Protein AF-A0A4U6QKM8-F1 (afdb_monomer_lite)

pLDDT: mean 85.2, std 12.64, range [40.94, 97.69]

Sequence (80 aa):
MPPPAGVDWKTEPECGHTFRWRSLPERTNGTGKWPITATTSWDVTWQSNTGQAGTTTLTATSEDAVEVGEYRILLVDGGR

Secondary structure (DSSP, 8-state):
-PPPTT--TTSPPPTT---SS---GGGGTTS-EEEEEEEEEEEEEEE-TTS-EEEEEEEEEEEEEEE-------------

Organism: NCBI:txid2576308

Foldseek 3Di:
DDPDPPDPPPDDDDPPDDDPDDLDCVVVVNPLKDKDKDKDKDWDWDADPVGDTDIDIDMDMDMDIDHDDDDDDDPDDPDD

Structure (mmCIF, N/CA/C/O backb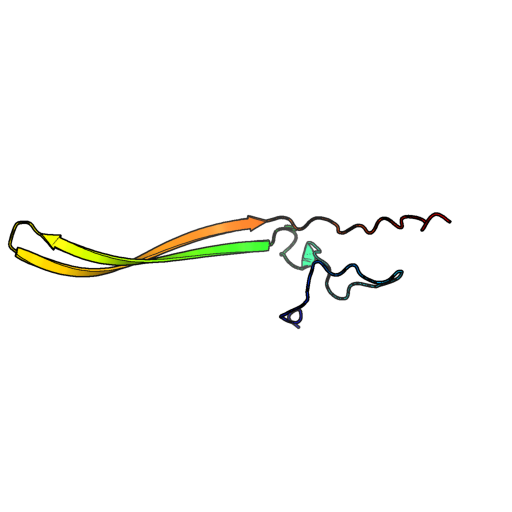one):
data_AF-A0A4U6QKM8-F1
#
_entry.id   AF-A0A4U6QKM8-F1
#
loop_
_atom_site.group_PDB
_atom_site.id
_atom_site.type_symbol
_atom_site.label_atom_id
_atom_site.label_alt_id
_atom_site.label_comp_id
_atom_site.label_asym_id
_atom_site.label_entity_id
_atom_site.label_seq_id
_atom_site.pdbx_PDB_ins_code
_atom_site.Cartn_x
_atom_site.Cartn_y
_atom_site.Cartn_z
_atom_site.occupancy
_atom_site.B_iso_or_equiv
_atom_site.auth_seq_id
_atom_site.auth_comp_id
_atom_site.auth_asym_id
_atom_site.auth_atom_id
_atom_site.pdbx_PDB_model_num
ATOM 1 N N . MET A 1 1 ? -0.289 10.693 -15.530 1.00 56.25 1 MET A N 1
ATOM 2 C CA . MET A 1 1 ? -1.368 9.691 -15.699 1.00 56.25 1 MET A CA 1
ATOM 3 C C . MET A 1 1 ? -1.063 8.521 -14.768 1.00 56.25 1 MET A C 1
ATOM 5 O O . MET A 1 1 ? 0.110 8.237 -14.590 1.00 56.25 1 MET A O 1
ATOM 9 N N . PRO A 1 2 ? -2.030 7.910 -14.082 1.00 65.38 2 PRO A N 1
ATOM 10 C CA . PRO A 1 2 ? -1.792 6.653 -13.373 1.00 65.38 2 PRO A CA 1
ATOM 11 C C . PRO A 1 2 ? -1.731 5.474 -14.366 1.00 65.38 2 PRO A C 1
ATOM 13 O O . PRO A 1 2 ? -2.296 5.580 -15.460 1.00 65.38 2 PRO A O 1
ATOM 16 N N . PRO A 1 3 ? -1.040 4.366 -14.040 1.00 66.50 3 PRO A N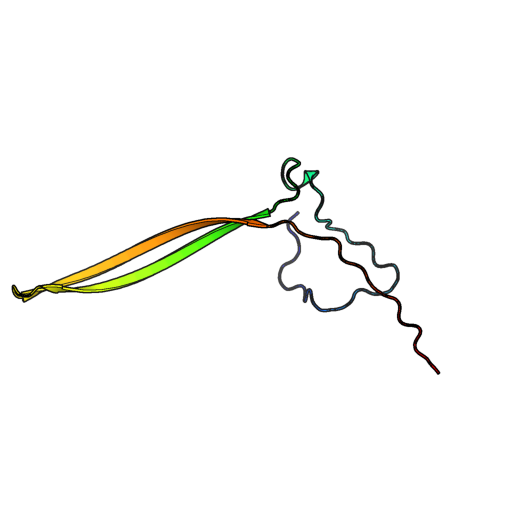 1
ATOM 17 C CA . PRO A 1 3 ? -1.136 3.144 -14.832 1.00 66.50 3 PRO A CA 1
ATOM 18 C C . PRO A 1 3 ? -2.582 2.606 -14.814 1.00 66.50 3 PRO A C 1
ATOM 20 O O . PRO A 1 3 ? -3.293 2.811 -13.827 1.00 66.50 3 PRO A O 1
ATOM 23 N N . PRO A 1 4 ? -3.040 1.944 -15.891 1.00 74.69 4 PRO A N 1
ATOM 24 C CA . PRO A 1 4 ? -4.371 1.347 -15.933 1.00 74.69 4 PRO A CA 1
ATOM 25 C C . PRO A 1 4 ? -4.519 0.249 -14.871 1.00 74.69 4 PRO A C 1
ATOM 27 O O . PRO A 1 4 ? -3.616 -0.564 -14.672 1.00 74.69 4 PRO A O 1
ATOM 30 N N . ALA A 1 5 ? -5.670 0.226 -14.197 1.00 79.00 5 ALA A N 1
ATOM 31 C CA . ALA A 1 5 ? -6.025 -0.837 -13.263 1.00 79.00 5 ALA A CA 1
ATOM 32 C C . ALA A 1 5 ? -6.431 -2.112 -14.024 1.00 79.00 5 ALA A C 1
ATOM 34 O O . ALA A 1 5 ? -7.008 -2.029 -15.107 1.00 79.00 5 ALA A O 1
ATOM 35 N N . GLY A 1 6 ? -6.154 -3.286 -13.448 1.00 73.75 6 GLY A N 1
ATOM 36 C CA . GLY A 1 6 ? -6.599 -4.573 -13.999 1.00 73.75 6 GLY A CA 1
ATOM 37 C C . GLY A 1 6 ? -5.700 -5.186 -15.078 1.00 73.75 6 GLY A C 1
ATOM 38 O O . GLY A 1 6 ? -6.134 -6.105 -15.764 1.00 73.75 6 GLY A O 1
ATOM 39 N N . VAL A 1 7 ? -4.460 -4.711 -15.236 1.00 75.06 7 VAL A N 1
ATOM 40 C CA . VAL A 1 7 ? -3.467 -5.399 -16.076 1.00 75.06 7 VAL A CA 1
ATOM 41 C C . VAL A 1 7 ? -3.070 -6.711 -15.401 1.00 75.06 7 VAL A C 1
ATOM 43 O O . VAL A 1 7 ? -2.623 -6.704 -14.251 1.00 75.06 7 VAL A O 1
ATOM 46 N N . ASP A 1 8 ? -3.200 -7.826 -16.120 1.00 81.81 8 ASP A N 1
ATOM 47 C CA . ASP A 1 8 ? -2.587 -9.081 -15.699 1.00 81.81 8 ASP A CA 1
ATOM 48 C C . ASP A 1 8 ? -1.070 -8.988 -15.886 1.00 81.81 8 ASP A C 1
ATOM 50 O O . ASP A 1 8 ? -0.537 -9.156 -16.981 1.00 81.81 8 ASP A O 1
ATOM 54 N N . TRP A 1 9 ? -0.371 -8.694 -14.793 1.00 74.06 9 TRP A N 1
ATOM 55 C CA . TRP A 1 9 ? 1.082 -8.547 -14.769 1.00 74.06 9 TRP A CA 1
ATOM 56 C C . TRP A 1 9 ? 1.832 -9.849 -15.084 1.00 74.06 9 TRP A C 1
ATOM 58 O O . TRP A 1 9 ? 3.037 -9.798 -15.321 1.00 74.06 9 TRP A O 1
ATOM 68 N N . LYS A 1 10 ? 1.150 -11.005 -15.071 1.00 78.19 10 LYS A N 1
ATOM 69 C CA . LYS A 1 10 ? 1.745 -12.299 -15.428 1.00 78.19 10 LYS A CA 1
ATOM 70 C C . LYS A 1 10 ? 1.717 -12.576 -16.925 1.00 78.19 10 LYS A C 1
ATOM 72 O O . LYS A 1 10 ? 2.417 -13.483 -17.368 1.00 78.19 10 LYS A O 1
ATOM 77 N N . THR A 1 11 ? 0.912 -11.841 -17.691 1.00 83.44 11 THR A N 1
ATOM 78 C CA . THR A 1 11 ? 0.880 -11.993 -19.144 1.00 83.44 11 THR A CA 1
ATOM 79 C C . THR A 1 11 ? 2.208 -11.511 -19.723 1.00 83.44 11 THR A C 1
ATOM 81 O O . THR A 1 11 ? 2.599 -10.357 -19.538 1.00 83.44 11 THR A O 1
ATOM 84 N N . GLU A 1 12 ? 2.908 -12.408 -20.415 1.00 81.62 12 GLU A N 1
ATOM 85 C CA . GLU A 1 12 ? 4.191 -12.097 -21.038 1.00 81.62 12 GLU A CA 1
ATOM 86 C C . GLU A 1 12 ? 3.986 -11.126 -22.217 1.00 81.62 12 GLU A C 1
ATOM 88 O O . GLU A 1 12 ? 3.083 -11.331 -23.035 1.00 81.62 12 GLU A O 1
ATOM 93 N N . PRO A 1 13 ? 4.768 -10.037 -22.308 1.00 82.00 13 PRO A N 1
ATOM 94 C CA . PRO A 1 13 ? 4.634 -9.079 -23.396 1.00 82.00 13 PRO A CA 1
ATOM 95 C C . PRO A 1 13 ? 5.145 -9.657 -24.723 1.00 82.00 13 PRO A C 1
ATOM 97 O O . PRO A 1 13 ? 6.109 -10.419 -24.757 1.00 82.00 13 PRO A O 1
ATOM 100 N N . GLU A 1 14 ? 4.548 -9.232 -25.839 1.00 82.88 14 GLU A N 1
ATOM 101 C CA . GLU A 1 14 ? 5.033 -9.592 -27.176 1.00 82.88 14 GLU A CA 1
ATOM 102 C C . GLU A 1 14 ? 6.472 -9.097 -27.425 1.00 82.88 14 GLU A C 1
ATOM 104 O O . GLU A 1 14 ? 6.928 -8.094 -26.859 1.00 82.88 14 GLU A O 1
ATOM 109 N N . CYS A 1 15 ? 7.188 -9.773 -28.328 1.00 80.19 15 CYS A N 1
ATOM 110 C CA . CYS A 1 15 ? 8.520 -9.349 -28.756 1.00 80.19 15 CYS A CA 1
ATOM 111 C C . CYS A 1 15 ? 8.494 -7.901 -29.270 1.00 80.19 15 CYS A C 1
ATOM 113 O O . CYS A 1 15 ? 7.679 -7.539 -30.116 1.00 80.19 15 CYS A O 1
ATOM 115 N N . GLY A 1 16 ? 9.409 -7.066 -28.771 1.00 79.81 16 GLY A N 1
ATOM 116 C CA . GLY A 1 16 ? 9.477 -5.649 -29.142 1.00 79.81 16 GLY A CA 1
ATOM 117 C C . GLY A 1 16 ? 8.504 -4.738 -28.383 1.00 79.81 16 GLY A C 1
ATOM 118 O O . GLY A 1 16 ? 8.435 -3.543 -28.681 1.00 79.81 16 GLY A O 1
ATOM 119 N N . HIS A 1 17 ? 7.782 -5.249 -27.379 1.00 80.88 17 HIS A N 1
ATOM 120 C CA . HIS A 1 17 ? 6.949 -4.411 -26.525 1.00 80.88 17 HIS A CA 1
ATOM 121 C C . HIS A 1 17 ? 7.778 -3.335 -25.812 1.00 80.88 17 HIS A C 1
ATOM 123 O O . HIS A 1 17 ? 8.746 -3.615 -25.106 1.00 80.88 17 HIS A O 1
ATOM 129 N N . THR A 1 18 ? 7.358 -2.079 -25.960 1.00 83.38 18 THR A N 1
ATOM 130 C CA . THR A 1 18 ? 7.965 -0.945 -25.260 1.00 83.38 18 THR A CA 1
ATOM 131 C C . THR A 1 18 ? 7.060 -0.502 -24.120 1.00 83.38 18 THR A C 1
ATOM 133 O O . THR A 1 18 ? 5.974 0.044 -24.338 1.00 83.38 18 THR A O 1
ATOM 136 N N . PHE A 1 19 ? 7.532 -0.686 -22.888 1.00 80.50 19 PHE A N 1
ATOM 137 C CA . PHE A 1 19 ? 6.801 -0.267 -21.700 1.00 80.50 19 PHE A CA 1
ATOM 138 C C . PHE A 1 19 ? 6.662 1.256 -21.632 1.00 80.50 19 PHE A C 1
ATOM 140 O O . PHE A 1 19 ? 7.644 1.997 -21.563 1.00 80.50 19 PHE A O 1
ATOM 147 N N . ARG A 1 20 ? 5.413 1.730 -21.565 1.00 82.25 20 ARG A N 1
ATOM 148 C CA . ARG A 1 20 ? 5.107 3.152 -21.327 1.00 82.25 20 ARG A CA 1
ATOM 149 C C . ARG A 1 20 ? 5.460 3.593 -19.908 1.00 82.25 20 ARG A C 1
ATOM 151 O O . ARG A 1 20 ? 5.815 4.746 -19.685 1.00 82.25 20 ARG A O 1
ATOM 158 N N . TRP A 1 21 ? 5.362 2.669 -18.956 1.00 81.31 21 TRP A N 1
ATOM 159 C CA . TRP A 1 21 ? 5.627 2.898 -17.543 1.00 81.31 21 TRP A CA 1
ATOM 160 C C . TRP A 1 21 ? 6.849 2.100 -17.136 1.00 81.31 21 TRP A C 1
ATOM 162 O O . TRP A 1 21 ? 6.843 0.877 -17.207 1.00 81.31 21 TRP A O 1
ATOM 172 N N . ARG A 1 22 ? 7.886 2.805 -16.698 1.00 84.81 22 ARG A N 1
ATOM 173 C CA . ARG A 1 22 ? 9.108 2.194 -16.179 1.00 84.81 22 ARG A CA 1
ATOM 174 C C . ARG A 1 22 ? 9.262 2.539 -14.711 1.00 84.81 22 ARG A C 1
ATOM 176 O O . ARG A 1 22 ? 8.840 3.618 -14.285 1.00 84.81 22 ARG A O 1
ATOM 183 N N . SER A 1 23 ? 9.847 1.621 -13.964 1.00 87.31 23 SER A N 1
ATOM 184 C CA . SER A 1 23 ? 10.130 1.748 -12.538 1.00 87.31 23 SER A CA 1
ATOM 185 C C . SER A 1 23 ? 11.459 2.481 -12.329 1.00 87.31 23 SER A C 1
ATOM 187 O O . SER A 1 23 ? 12.404 1.927 -11.787 1.00 87.31 23 SER A O 1
ATOM 189 N N . LEU A 1 24 ? 11.571 3.707 -12.850 1.00 87.50 24 LEU A N 1
ATOM 190 C CA . LEU A 1 24 ? 12.816 4.477 -12.779 1.00 87.50 24 LEU A CA 1
ATOM 191 C C . LEU A 1 24 ? 12.905 5.306 -11.482 1.00 87.50 24 LEU A C 1
ATOM 193 O O . LEU A 1 24 ? 11.857 5.752 -10.997 1.00 87.50 24 LEU A O 1
ATOM 197 N N . PRO A 1 25 ? 14.118 5.579 -10.952 1.00 87.06 25 PRO A N 1
ATOM 198 C CA . PRO A 1 25 ? 14.308 6.349 -9.721 1.00 87.06 25 PRO A CA 1
ATOM 199 C C . PRO A 1 25 ? 13.668 7.739 -9.740 1.00 87.06 25 PRO A C 1
ATOM 201 O O . PRO A 1 25 ? 13.206 8.214 -8.705 1.00 87.06 25 PRO A O 1
ATOM 204 N N . GLU A 1 26 ? 13.562 8.395 -10.899 1.00 89.25 26 GLU A N 1
ATOM 205 C CA . GLU A 1 26 ? 12.943 9.723 -11.018 1.00 89.25 26 GLU A CA 1
ATOM 206 C C . GLU A 1 26 ? 11.460 9.708 -10.618 1.00 89.25 26 GLU A C 1
ATOM 208 O O . GLU A 1 26 ? 10.893 10.745 -10.283 1.00 89.25 26 GLU A O 1
ATOM 213 N N . ARG A 1 27 ? 10.823 8.530 -10.608 1.00 88.06 27 ARG A N 1
ATOM 214 C CA . ARG A 1 27 ? 9.439 8.357 -10.148 1.00 88.06 27 ARG A CA 1
ATOM 215 C C . ARG A 1 27 ? 9.307 8.187 -8.639 1.00 88.06 27 ARG A C 1
ATOM 217 O O . ARG A 1 27 ? 8.184 8.185 -8.142 1.00 88.06 27 ARG A O 1
ATOM 224 N N . THR A 1 28 ? 10.418 8.041 -7.927 1.00 90.62 28 THR A N 1
ATOM 225 C CA . THR A 1 28 ? 10.464 7.867 -6.472 1.00 90.62 28 THR A CA 1
ATOM 226 C C . THR A 1 28 ? 11.458 8.845 -5.832 1.00 90.62 28 THR A C 1
ATOM 228 O O . THR A 1 28 ? 12.147 8.507 -4.874 1.00 90.62 28 THR A O 1
ATOM 231 N N . ASN A 1 29 ? 11.575 10.066 -6.367 1.00 89.25 29 ASN A N 1
ATOM 232 C CA . ASN A 1 29 ? 12.503 11.097 -5.873 1.00 89.25 29 ASN A CA 1
ATOM 233 C C . ASN A 1 29 ? 13.969 10.621 -5.781 1.00 89.25 29 ASN A C 1
ATOM 235 O O . ASN A 1 29 ? 14.704 11.004 -4.875 1.00 89.25 29 ASN A O 1
ATOM 239 N N . GLY A 1 30 ? 14.391 9.763 -6.710 1.00 89.00 30 GLY A N 1
ATOM 240 C CA . GLY A 1 30 ? 15.756 9.247 -6.812 1.00 89.00 30 GLY A CA 1
ATOM 241 C C . GLY A 1 30 ? 16.041 7.987 -5.992 1.00 89.00 30 GLY A C 1
ATOM 242 O O . GLY A 1 30 ? 17.132 7.444 -6.109 1.00 89.00 30 GLY A O 1
ATOM 243 N N . THR A 1 31 ? 15.095 7.486 -5.192 1.00 89.56 31 THR A N 1
ATOM 244 C CA . THR A 1 31 ? 15.355 6.338 -4.300 1.00 89.56 31 THR A CA 1
ATOM 245 C C . THR A 1 31 ? 15.323 4.980 -5.000 1.00 89.56 31 THR A C 1
ATOM 247 O O . THR A 1 31 ? 15.879 4.023 -4.473 1.00 89.56 31 THR A O 1
ATOM 250 N N . GLY A 1 32 ? 14.617 4.864 -6.129 1.00 89.50 32 GLY A N 1
ATOM 251 C CA . GLY A 1 32 ? 14.249 3.572 -6.715 1.00 89.50 32 GLY A CA 1
ATOM 252 C C . GLY A 1 32 ? 13.354 2.706 -5.816 1.00 89.50 32 GLY A C 1
ATOM 253 O O . GLY A 1 32 ? 13.262 1.506 -6.049 1.00 89.50 32 GLY A O 1
ATOM 254 N N . LYS A 1 33 ? 12.721 3.272 -4.776 1.00 92.19 33 LYS A N 1
ATOM 255 C CA . LYS A 1 33 ? 11.889 2.531 -3.817 1.00 92.19 33 LYS A CA 1
ATOM 256 C C . LYS A 1 33 ? 10.469 3.078 -3.745 1.00 92.19 33 LYS A C 1
ATOM 258 O O . LYS A 1 33 ? 10.268 4.277 -3.551 1.00 92.19 33 LYS A O 1
ATOM 263 N N . TRP A 1 34 ? 9.490 2.187 -3.865 1.00 92.69 34 TRP A N 1
ATOM 264 C CA . TRP A 1 34 ? 8.067 2.502 -3.790 1.00 92.69 34 TRP A CA 1
ATOM 265 C C . TRP A 1 34 ? 7.578 2.351 -2.352 1.00 92.69 34 TRP A C 1
ATOM 267 O O . TRP A 1 34 ? 7.746 1.269 -1.785 1.00 92.69 34 TRP A O 1
ATOM 277 N N . PRO A 1 35 ? 6.977 3.400 -1.764 1.00 93.56 35 PRO A N 1
ATOM 278 C CA . PRO A 1 35 ? 6.436 3.322 -0.418 1.00 93.56 35 PRO A CA 1
ATOM 279 C C . PRO A 1 35 ? 5.224 2.388 -0.380 1.00 93.56 35 PRO A C 1
ATOM 281 O O . PRO A 1 35 ? 4.386 2.389 -1.285 1.00 93.56 35 PRO A O 1
ATOM 284 N N . ILE A 1 36 ? 5.136 1.613 0.691 1.00 94.75 36 ILE A N 1
ATOM 285 C CA . ILE A 1 36 ? 4.040 0.708 1.007 1.00 94.75 36 ILE A CA 1
ATOM 286 C C . ILE A 1 36 ? 3.516 1.097 2.386 1.00 94.75 36 ILE A C 1
ATOM 288 O O . ILE A 1 36 ? 4.279 1.190 3.344 1.00 94.75 36 ILE A O 1
ATOM 292 N N . THR A 1 37 ? 2.202 1.277 2.488 1.00 96.38 37 THR A N 1
ATOM 293 C CA . THR A 1 37 ? 1.512 1.504 3.759 1.00 96.38 37 THR A CA 1
ATOM 294 C C . THR A 1 37 ? 0.515 0.378 3.968 1.00 96.38 37 THR A C 1
ATOM 296 O O . THR A 1 37 ? -0.397 0.1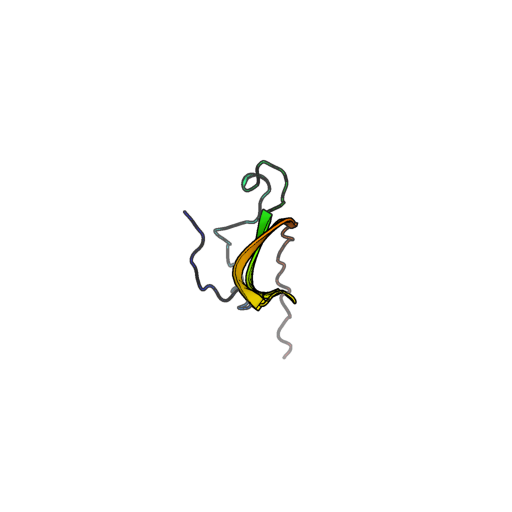88 3.163 1.00 96.38 37 THR A O 1
ATOM 299 N N . ALA A 1 38 ? 0.692 -0.377 5.046 1.00 96.06 38 ALA A N 1
ATOM 300 C CA . ALA A 1 38 ? -0.232 -1.414 5.468 1.00 96.06 38 ALA A CA 1
ATOM 301 C C . ALA A 1 38 ? -1.028 -0.915 6.673 1.00 96.06 38 ALA A C 1
ATOM 303 O O . ALA A 1 38 ? -0.455 -0.580 7.709 1.00 96.06 38 ALA A O 1
ATOM 304 N N . THR A 1 39 ? -2.353 -0.894 6.549 1.00 97.12 39 THR A N 1
ATOM 305 C CA . THR A 1 39 ? -3.258 -0.540 7.645 1.00 97.12 39 THR A CA 1
ATOM 306 C C . THR A 1 39 ? -4.110 -1.748 7.993 1.00 97.12 39 THR A C 1
ATOM 308 O O . THR A 1 39 ? -4.826 -2.274 7.144 1.00 97.12 39 THR A O 1
ATOM 311 N N . THR A 1 40 ? -4.041 -2.181 9.250 1.00 97.19 40 THR A N 1
ATOM 312 C CA . THR A 1 40 ? -4.911 -3.227 9.793 1.00 97.19 40 THR A CA 1
ATOM 313 C C . THR A 1 40 ? -5.903 -2.600 10.758 1.00 97.19 40 THR A C 1
ATOM 315 O O . THR A 1 40 ? -5.526 -1.766 11.579 1.00 97.19 40 THR A O 1
ATOM 318 N N . SER A 1 41 ? -7.171 -2.989 10.645 1.00 96.88 41 SER A N 1
ATOM 319 C CA . SER A 1 41 ? -8.249 -2.546 11.531 1.00 96.88 41 SER A CA 1
ATOM 320 C C . SER A 1 41 ? -8.915 -3.762 12.165 1.00 96.88 41 SER A C 1
ATOM 322 O O . SER A 1 41 ? -9.186 -4.742 11.472 1.00 96.88 41 SER A O 1
ATOM 324 N N . TRP A 1 42 ? -9.172 -3.697 13.468 1.00 97.50 42 TRP A N 1
ATOM 325 C CA . TRP A 1 42 ? -9.838 -4.747 14.231 1.00 97.50 42 TRP A CA 1
ATOM 326 C C . TRP A 1 42 ? -11.007 -4.168 15.006 1.00 97.50 42 TRP A C 1
ATOM 328 O O . TRP A 1 42 ? -10.830 -3.218 15.767 1.00 97.50 42 TRP A O 1
ATOM 338 N N . ASP A 1 43 ? -12.165 -4.804 14.893 1.00 97.69 43 ASP A N 1
ATOM 339 C CA . ASP A 1 43 ? -13.276 -4.560 15.801 1.00 97.69 43 ASP A CA 1
ATOM 340 C C . ASP A 1 43 ? -13.124 -5.464 17.026 1.00 97.69 43 ASP A C 1
ATOM 342 O O . ASP A 1 43 ? -13.200 -6.691 16.955 1.00 97.69 43 ASP A O 1
ATOM 346 N N . VAL A 1 44 ? -12.860 -4.844 18.168 1.00 95.38 44 VAL A N 1
ATOM 347 C CA . VAL A 1 44 ? -12.641 -5.503 19.450 1.00 95.38 44 VAL A CA 1
ATOM 348 C C . VAL A 1 44 ? -13.914 -5.419 20.269 1.00 95.38 44 VAL A C 1
ATOM 350 O O . VAL A 1 44 ? -14.363 -4.338 20.641 1.00 95.38 44 VAL A O 1
ATOM 353 N N . THR A 1 45 ? -14.466 -6.578 20.608 1.00 96.56 45 THR A N 1
ATOM 354 C CA . THR A 1 45 ? -15.531 -6.700 21.608 1.00 96.56 45 THR A CA 1
ATOM 355 C C . THR A 1 45 ? -14.922 -7.200 22.909 1.00 96.56 45 THR A C 1
ATOM 357 O O . THR A 1 45 ? -14.130 -8.142 22.894 1.00 96.56 45 THR A O 1
ATOM 360 N N . TRP A 1 46 ? -15.269 -6.583 24.035 1.00 94.50 46 TRP A N 1
ATOM 361 C CA . TRP A 1 46 ? -14.721 -6.941 25.342 1.00 94.50 46 TRP A CA 1
ATOM 362 C C . TRP A 1 46 ? -15.797 -6.953 26.425 1.00 94.50 46 TRP A C 1
ATOM 364 O O . TRP A 1 46 ? -16.826 -6.284 26.323 1.00 94.50 46 TRP A O 1
ATOM 374 N N . GLN A 1 47 ? -15.528 -7.705 27.491 1.00 96.06 47 GLN A N 1
ATOM 375 C CA . GLN A 1 47 ? -16.360 -7.765 28.686 1.00 96.06 47 GLN A CA 1
ATOM 376 C C . GLN A 1 47 ? -15.476 -7.798 29.938 1.00 96.06 47 GLN A C 1
ATOM 378 O O . GLN A 1 47 ? -14.514 -8.557 30.020 1.00 96.06 47 GLN A O 1
ATOM 383 N N . SER A 1 48 ? -15.803 -6.946 30.904 1.00 91.81 48 SER A N 1
ATOM 384 C CA . SER A 1 48 ? -15.179 -6.838 32.221 1.00 91.81 48 SER A CA 1
ATOM 385 C C . SER A 1 48 ? -15.754 -7.871 33.194 1.00 91.81 48 SER A C 1
ATOM 387 O O . SER A 1 48 ? -16.928 -8.243 33.123 1.00 91.81 48 SER A O 1
ATOM 389 N N . ASN A 1 49 ? -14.951 -8.263 34.184 1.00 93.56 49 ASN A N 1
ATOM 390 C CA . ASN A 1 49 ? -15.382 -9.096 35.309 1.00 93.56 49 ASN A CA 1
ATOM 391 C C . ASN A 1 49 ? -16.381 -8.393 36.252 1.00 93.56 49 ASN A C 1
ATOM 393 O O . ASN A 1 49 ? -17.002 -9.053 37.080 1.00 93.56 49 ASN A O 1
ATOM 397 N N . THR A 1 50 ? -16.562 -7.077 36.120 1.00 94.81 50 THR A N 1
ATOM 398 C CA . THR A 1 50 ? -17.560 -6.284 36.858 1.00 94.81 50 THR A CA 1
ATOM 399 C C . THR A 1 50 ? -18.891 -6.124 36.113 1.00 94.81 50 THR A C 1
ATOM 401 O O . THR A 1 50 ? -19.758 -5.379 36.562 1.00 94.81 50 THR A O 1
ATOM 404 N N . GLY A 1 51 ? -19.070 -6.805 34.974 1.00 91.88 51 GLY A N 1
ATOM 405 C CA . GLY A 1 51 ? -20.320 -6.811 34.201 1.00 91.88 51 GLY A CA 1
ATOM 406 C C . GLY A 1 51 ? -20.441 -5.710 33.145 1.00 91.88 51 GLY A C 1
ATOM 407 O O . GLY A 1 51 ? -21.424 -5.681 32.411 1.00 91.88 51 GLY A O 1
ATOM 408 N N . GLN A 1 52 ? -19.450 -4.824 33.022 1.00 94.75 52 GLN A N 1
ATOM 409 C CA . GLN A 1 52 ? -19.380 -3.891 31.894 1.00 94.75 52 GLN A CA 1
ATOM 410 C C . GLN A 1 52 ? -18.935 -4.612 30.621 1.00 94.75 52 GLN A C 1
ATOM 412 O O . GLN A 1 52 ? -18.102 -5.508 30.682 1.00 94.75 52 GLN A O 1
ATOM 417 N N . ALA A 1 53 ? -19.445 -4.201 29.467 1.00 95.94 53 ALA A N 1
ATOM 418 C CA . ALA A 1 53 ? -19.023 -4.704 28.166 1.00 95.94 53 ALA A CA 1
ATOM 419 C C . ALA A 1 53 ? -19.049 -3.573 27.140 1.00 95.94 53 ALA A C 1
ATOM 421 O O . ALA A 1 53 ? -19.714 -2.555 27.348 1.00 95.94 53 ALA A O 1
ATOM 422 N N . GLY A 1 54 ? -18.343 -3.756 26.030 1.00 96.12 54 GLY A N 1
ATOM 423 C CA . GLY A 1 54 ? -18.304 -2.764 24.971 1.00 96.12 54 GLY A CA 1
ATOM 424 C C . GLY A 1 54 ? -17.639 -3.261 23.702 1.00 96.12 54 GLY A C 1
ATOM 425 O O . GLY A 1 54 ? -17.111 -4.371 23.625 1.00 96.12 54 GLY A O 1
ATOM 426 N N . THR A 1 55 ? -17.664 -2.390 22.704 1.00 97.31 55 THR A N 1
ATOM 427 C CA . THR A 1 55 ? -16.978 -2.559 21.430 1.00 97.31 55 THR A CA 1
ATOM 428 C C . THR A 1 55 ? -16.071 -1.360 21.188 1.00 97.31 55 THR A C 1
ATOM 430 O O . THR A 1 55 ? -16.338 -0.253 21.654 1.00 97.31 55 THR A O 1
ATOM 433 N N . THR A 1 56 ? -14.959 -1.581 20.503 1.00 96.56 56 THR A N 1
ATOM 434 C CA . THR A 1 56 ? -14.045 -0.529 20.057 1.00 96.56 56 THR A CA 1
ATOM 435 C C . THR A 1 56 ? -13.364 -0.968 18.773 1.00 96.56 56 THR A C 1
ATOM 437 O O . THR A 1 56 ? -13.204 -2.163 18.548 1.00 96.56 56 THR A O 1
ATOM 440 N N . THR A 1 57 ? -12.931 -0.026 17.947 1.00 97.56 57 THR A N 1
ATOM 441 C CA . THR A 1 57 ? -12.126 -0.328 16.763 1.00 97.56 57 THR A CA 1
ATOM 442 C C . THR A 1 57 ? -10.688 0.088 17.037 1.00 97.56 57 THR A C 1
ATOM 444 O O . THR A 1 57 ? -10.422 1.219 17.444 1.00 97.56 57 THR A O 1
ATOM 447 N N . LEU A 1 58 ? -9.752 -0.830 16.822 1.00 96.62 58 LEU A N 1
ATOM 448 C CA . LEU A 1 58 ? -8.322 -0.565 16.884 1.00 96.62 58 LEU A CA 1
ATOM 449 C C . LEU A 1 58 ? -7.756 -0.537 15.474 1.00 96.62 58 LEU A C 1
ATOM 451 O O . LEU A 1 58 ? -8.085 -1.387 14.651 1.00 96.62 58 LEU A O 1
ATOM 455 N N . THR A 1 59 ? -6.859 0.403 15.211 1.00 97.44 59 THR A N 1
ATOM 456 C CA . THR A 1 59 ? -6.154 0.505 13.934 1.00 97.44 59 THR A CA 1
ATOM 457 C C . THR A 1 59 ? -4.655 0.523 14.175 1.00 97.44 59 THR A C 1
ATOM 459 O O . THR A 1 59 ? -4.182 1.277 15.025 1.00 97.44 59 THR A O 1
ATOM 462 N N . ALA A 1 60 ? -3.904 -0.260 13.408 1.00 97.19 60 ALA A N 1
ATOM 463 C CA . ALA A 1 60 ? -2.450 -0.188 13.358 1.00 97.19 60 ALA A CA 1
ATOM 464 C C . ALA A 1 60 ? -1.992 0.074 11.925 1.00 97.19 60 ALA A C 1
ATOM 466 O O . ALA A 1 60 ? -2.510 -0.524 10.980 1.00 97.19 60 ALA A O 1
ATOM 467 N N . THR A 1 61 ? -0.990 0.937 11.784 1.00 97.50 61 THR A N 1
ATOM 468 C CA . THR A 1 61 ? -0.375 1.268 10.499 1.00 97.50 61 THR A CA 1
ATOM 469 C C . THR A 1 61 ? 1.106 0.923 10.546 1.00 97.50 61 THR A C 1
ATOM 471 O O . THR A 1 61 ? 1.772 1.164 11.552 1.00 97.50 61 THR A O 1
ATOM 474 N N . SER A 1 62 ? 1.613 0.357 9.457 1.00 97.06 62 SER A N 1
ATOM 475 C CA . SER A 1 62 ? 3.029 0.084 9.235 1.00 97.06 62 SER A CA 1
ATOM 476 C C . SER A 1 62 ? 3.429 0.601 7.857 1.00 97.06 62 SER A C 1
ATOM 478 O O . SER A 1 62 ? 2.644 0.531 6.909 1.00 97.06 62 SER A O 1
ATOM 480 N N . GLU A 1 63 ? 4.638 1.142 7.764 1.00 97.12 63 GLU A N 1
ATOM 481 C CA . GLU A 1 63 ? 5.199 1.715 6.5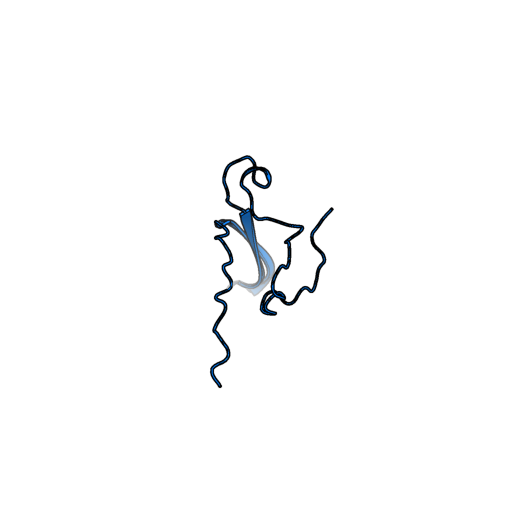45 1.00 97.12 63 GLU A CA 1
ATOM 482 C C . GLU A 1 63 ? 6.507 1.001 6.206 1.00 97.12 63 GLU A C 1
ATOM 484 O O . GLU A 1 63 ? 7.323 0.737 7.090 1.00 97.12 63 GLU A O 1
ATOM 489 N N . ASP A 1 64 ? 6.698 0.698 4.926 1.00 96.50 64 ASP A N 1
ATOM 490 C CA . ASP A 1 64 ? 7.928 0.129 4.376 1.00 96.50 64 ASP A CA 1
ATOM 491 C C . ASP A 1 64 ? 8.143 0.647 2.943 1.00 96.50 64 ASP A C 1
ATOM 493 O O . ASP A 1 64 ? 7.307 1.373 2.398 1.00 96.50 64 ASP A O 1
ATOM 497 N N . ALA A 1 65 ? 9.258 0.301 2.304 1.00 94.50 65 ALA A N 1
ATOM 498 C CA . ALA A 1 65 ? 9.501 0.626 0.907 1.00 94.50 65 ALA A CA 1
ATOM 499 C C . ALA A 1 65 ? 10.219 -0.506 0.165 1.00 94.50 65 ALA A C 1
ATOM 501 O O . ALA A 1 65 ? 11.243 -1.019 0.618 1.00 94.50 65 ALA A O 1
ATOM 502 N N . VAL A 1 66 ? 9.725 -0.839 -1.030 1.00 93.69 66 VAL A N 1
ATOM 503 C CA . VAL A 1 66 ? 10.255 -1.932 -1.859 1.00 93.69 66 VAL A CA 1
ATOM 504 C C . VAL A 1 66 ? 10.965 -1.404 -3.099 1.00 93.69 66 VAL A C 1
ATOM 506 O O . VAL A 1 66 ? 10.518 -0.441 -3.720 1.00 93.69 66 VAL A O 1
ATOM 509 N N . GLU A 1 67 ? 12.061 -2.049 -3.486 1.00 91.62 67 GLU A N 1
ATOM 510 C CA . GLU A 1 67 ? 12.711 -1.818 -4.776 1.00 91.62 67 GLU A CA 1
ATOM 511 C C . GLU A 1 67 ? 12.033 -2.661 -5.867 1.00 91.62 67 GLU A C 1
ATOM 513 O O . GLU A 1 67 ? 11.772 -3.849 -5.673 1.00 91.62 67 GLU A O 1
ATOM 518 N N . VAL A 1 68 ? 11.746 -2.057 -7.023 1.00 87.12 68 VAL A N 1
ATOM 519 C CA . VAL A 1 68 ? 11.218 -2.778 -8.190 1.00 87.12 68 VAL A CA 1
ATOM 520 C C . VAL A 1 68 ? 12.367 -3.063 -9.147 1.00 87.12 68 VAL A C 1
ATOM 522 O O . VAL A 1 68 ? 12.910 -2.149 -9.765 1.00 87.12 68 VAL A O 1
ATOM 525 N N . GLY A 1 69 ? 12.713 -4.344 -9.261 1.00 82.75 69 GLY A N 1
ATOM 526 C CA . GLY A 1 69 ? 13.767 -4.819 -10.151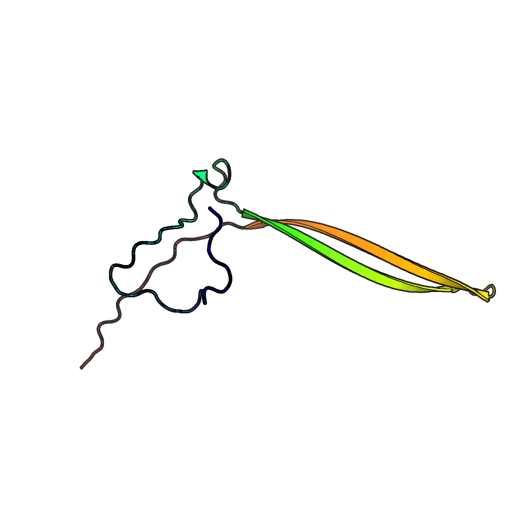 1.00 82.75 69 GLY A CA 1
ATOM 527 C C . GLY A 1 69 ? 13.405 -4.756 -11.638 1.00 82.75 69 GLY A C 1
ATOM 528 O O . GLY A 1 69 ? 12.279 -4.453 -12.038 1.00 82.75 69 GLY A O 1
ATOM 529 N N . GLU A 1 70 ? 14.394 -5.074 -12.470 1.00 81.94 70 GLU A N 1
ATOM 530 C CA . GLU A 1 70 ? 14.244 -5.150 -13.922 1.00 81.94 70 GLU A CA 1
ATOM 531 C C . GLU A 1 70 ? 13.464 -6.405 -14.342 1.00 81.94 70 GLU A C 1
ATOM 533 O O . GLU A 1 70 ? 13.749 -7.515 -13.891 1.00 81.94 70 GLU A O 1
ATOM 538 N N . TYR A 1 71 ? 12.514 -6.237 -15.263 1.00 78.69 71 TYR A N 1
ATOM 539 C CA . TYR A 1 71 ? 11.838 -7.348 -15.928 1.00 78.69 71 TYR A CA 1
ATOM 540 C C . TYR A 1 71 ? 12.580 -7.719 -17.217 1.00 78.69 71 TYR A C 1
ATOM 542 O O . TYR A 1 71 ? 12.750 -6.873 -18.097 1.00 78.69 71 TYR A O 1
ATOM 550 N N . ARG A 1 72 ? 13.007 -8.981 -17.338 1.00 74.81 72 ARG A N 1
ATOM 551 C CA . ARG A 1 72 ? 13.703 -9.511 -18.520 1.00 74.81 72 ARG A CA 1
ATOM 552 C C . ARG A 1 72 ? 12.918 -10.671 -19.119 1.00 74.81 72 ARG A C 1
ATOM 554 O O . ARG A 1 72 ? 12.657 -11.651 -18.429 1.00 74.81 72 ARG A O 1
ATOM 561 N N . ILE A 1 73 ? 12.600 -10.567 -20.406 1.00 70.94 73 ILE A N 1
ATOM 562 C CA . ILE A 1 73 ? 12.077 -11.675 -21.212 1.00 70.94 73 ILE A CA 1
ATOM 563 C C . ILE A 1 73 ? 13.246 -12.475 -21.782 1.00 70.94 73 ILE A C 1
ATOM 565 O O . ILE A 1 73 ? 14.144 -11.917 -22.415 1.00 70.94 73 ILE A O 1
ATOM 569 N N . LEU A 1 74 ? 13.241 -13.783 -21.535 1.00 69.06 74 LEU A N 1
ATOM 570 C CA . LEU A 1 74 ? 14.135 -14.726 -22.194 1.00 69.06 74 LEU A CA 1
ATOM 571 C C . LEU A 1 74 ? 13.407 -15.258 -23.423 1.00 69.06 74 LEU A C 1
ATOM 573 O O . LEU A 1 74 ? 12.418 -15.971 -23.297 1.00 69.06 74 LEU A O 1
ATOM 577 N N . LEU A 1 75 ? 13.913 -14.929 -24.608 1.00 62.91 75 LEU A N 1
ATOM 578 C CA . LEU A 1 75 ? 13.452 -15.563 -25.836 1.00 62.91 75 LEU A CA 1
ATOM 579 C C . LEU A 1 75 ? 13.949 -17.010 -25.821 1.00 62.91 75 LEU A C 1
ATOM 581 O O . LEU A 1 75 ? 15.137 -17.264 -26.021 1.00 62.91 75 LEU A O 1
ATOM 585 N N . VAL A 1 76 ? 13.056 -17.952 -25.527 1.00 66.06 76 VAL A N 1
ATOM 586 C CA . VAL A 1 76 ? 13.341 -19.373 -25.721 1.00 66.06 76 VAL A CA 1
ATOM 587 C C . VAL A 1 76 ? 13.055 -19.669 -27.185 1.00 66.06 76 VAL A C 1
ATOM 589 O O . VAL A 1 76 ? 11.921 -19.501 -27.633 1.00 66.06 76 VAL A O 1
ATOM 592 N N . ASP A 1 77 ? 14.078 -20.064 -27.942 1.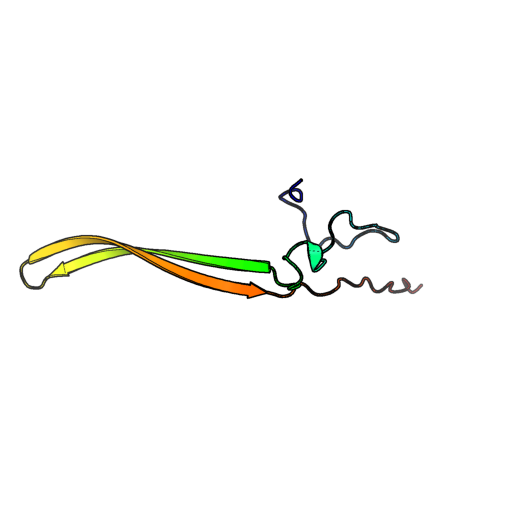00 59.03 77 ASP A N 1
ATOM 593 C CA . ASP A 1 77 ? 13.869 -20.530 -29.310 1.00 59.03 77 ASP A CA 1
ATOM 594 C C . ASP A 1 77 ? 12.946 -21.751 -29.234 1.00 59.03 77 ASP A C 1
ATOM 596 O O . ASP A 1 77 ? 13.257 -22.741 -28.562 1.00 59.03 77 ASP A O 1
ATOM 600 N N . GLY A 1 78 ? 11.766 -21.646 -29.846 1.00 56.69 78 GLY A N 1
ATOM 601 C CA . GLY A 1 78 ? 10.777 -22.715 -29.888 1.00 56.69 78 GLY A CA 1
ATOM 602 C C . GLY A 1 78 ? 11.318 -23.860 -30.728 1.00 56.69 78 GLY A C 1
ATOM 603 O O . GLY A 1 78 ? 11.060 -23.916 -31.928 1.00 56.69 78 GLY A O 1
ATOM 604 N N . GLY A 1 79 ? 12.112 -24.728 -30.098 1.00 46.28 79 GLY A N 1
ATOM 605 C CA . GLY A 1 79 ? 12.749 -25.873 -30.729 1.00 46.28 79 GLY A CA 1
ATOM 606 C C . GLY A 1 79 ? 11.743 -26.675 -31.548 1.00 46.28 79 GLY A C 1
ATOM 607 O O . GLY A 1 79 ? 10.732 -27.147 -31.024 1.00 46.28 79 GLY A O 1
ATOM 608 N N . ARG A 1 80 ? 12.040 -26.802 -32.840 1.00 40.94 80 ARG A N 1
ATOM 609 C CA . ARG A 1 80 ? 11.461 -27.800 -33.732 1.00 40.94 80 ARG A CA 1
ATOM 610 C C . ARG A 1 80 ? 12.448 -28.946 -33.891 1.00 40.94 80 ARG A C 1
ATOM 612 O O . ARG A 1 80 ? 13.656 -28.648 -34.016 1.00 40.94 80 ARG A O 1
#

Radius of gyration: 22.98 Å; chains: 1; bounding box: 36×39×71 Å